Protein AF-A0A1A8CG00-F1 (afdb_monomer_lite)

InterPro domains:
  IPR013783 Immunoglobulin-like fold [G3DSA:2.60.40.10] (67-144)
  IPR036179 Immunoglobulin-like domain superfamily [SSF48726] (56-134)
  IPR042495 Platelet-derived growth factor receptor-like protein [PTHR15360] (6-134)

Sequence (146 aa):
MKLWVVLLLAVLCSELQMGCCQGVKRKKDVEESRGRRVRVRQPAQTDRKGKSQSLLTRVLDKGRFQHLAQTTLLTPGRKMELRCKGSSIGWSYPTNLDTFSDSRLSIKQSDKYSQLTLTSPSAADTGSYSCWVIVCDGAECQRDQD

Radius of gyration: 25.99 Å; chains: 1; bounding box: 78×65×35 Å

Secondary structure (DSSP, 8-state):
--HHHHHHHHHHHHHHTTS-----------------------------------SEEEEEETTEEEE--SS----TTSPEEEEEESSSEEEE--GGGTTTT-TTEEEEE-SSEEEEEESS--GGG-S--EEEEEEEETTEEEE---

Structure (mmCIF, N/CA/C/O backbone):
data_AF-A0A1A8CG00-F1
#
_entry.id   AF-A0A1A8CG00-F1
#
loop_
_atom_site.group_PDB
_atom_site.id
_atom_site.type_symbol
_atom_site.label_atom_id
_atom_site.label_alt_id
_atom_site.label_comp_id
_atom_site.label_asym_id
_atom_site.label_entity_id
_atom_site.label_seq_id
_atom_site.pdbx_PDB_ins_code
_atom_site.Cartn_x
_atom_site.Cartn_y
_atom_site.Cartn_z
_atom_site.occupancy
_atom_site.B_iso_or_equiv
_atom_site.auth_seq_id
_atom_site.auth_comp_id
_atom_site.auth_asym_id
_atom_site.auth_atom_id
_atom_site.pdbx_PDB_model_num
ATOM 1 N N . MET A 1 1 ? 51.061 -10.020 19.310 1.00 60.56 1 MET A N 1
ATOM 2 C CA . MET A 1 1 ? 51.058 -8.703 19.991 1.00 60.56 1 MET A CA 1
ATOM 3 C C . MET A 1 1 ? 50.626 -7.515 19.111 1.00 60.56 1 MET A C 1
ATOM 5 O O . MET A 1 1 ? 50.113 -6.562 19.668 1.00 60.56 1 MET A O 1
ATOM 9 N N . LYS A 1 2 ? 50.807 -7.509 17.774 1.00 61.62 2 LYS A N 1
ATOM 10 C CA . LYS A 1 2 ? 50.599 -6.292 16.942 1.00 61.62 2 LYS A CA 1
ATOM 11 C C . LYS A 1 2 ? 49.253 -6.192 16.194 1.00 61.62 2 LYS A C 1
ATOM 13 O O . LYS A 1 2 ? 48.858 -5.096 15.832 1.00 61.62 2 LYS A O 1
ATOM 18 N N . LEU A 1 3 ? 48.526 -7.298 16.005 1.00 66.44 3 LEU A N 1
ATOM 19 C CA . LEU A 1 3 ? 47.234 -7.301 15.286 1.00 66.44 3 LEU A CA 1
ATOM 20 C C . LEU A 1 3 ? 46.077 -6.697 16.099 1.00 66.44 3 LEU A C 1
ATOM 22 O O . LEU A 1 3 ? 45.216 -6.027 15.545 1.00 66.44 3 LEU A O 1
ATOM 26 N N . TRP A 1 4 ? 46.091 -6.878 17.420 1.00 69.56 4 TRP A N 1
ATOM 27 C CA . TRP A 1 4 ? 45.029 -6.403 18.313 1.00 69.56 4 TRP A CA 1
ATOM 28 C C . TRP A 1 4 ? 45.048 -4.877 18.458 1.00 69.56 4 TRP A C 1
ATOM 30 O O . TRP A 1 4 ? 44.002 -4.248 18.560 1.00 69.56 4 TRP A O 1
ATOM 40 N N . VAL A 1 5 ? 46.240 -4.277 18.375 1.00 76.06 5 VAL A N 1
ATOM 41 C CA . VAL A 1 5 ? 46.435 -2.821 18.390 1.00 76.06 5 VAL A CA 1
ATOM 42 C C . VAL A 1 5 ? 45.854 -2.176 17.130 1.00 76.06 5 VAL A C 1
ATOM 44 O O . VAL A 1 5 ? 45.197 -1.145 17.222 1.00 76.06 5 VAL A O 1
ATOM 47 N N . VAL A 1 6 ? 46.029 -2.808 15.963 1.00 74.38 6 VAL A N 1
ATOM 48 C CA . VAL A 1 6 ? 45.458 -2.326 14.693 1.00 74.38 6 VAL A CA 1
ATOM 49 C C . VAL A 1 6 ? 43.932 -2.425 14.707 1.00 74.38 6 VAL A C 1
ATOM 51 O O . VAL A 1 6 ? 43.252 -1.507 14.257 1.00 74.38 6 VAL A O 1
ATOM 54 N N . LEU A 1 7 ? 43.391 -3.501 15.283 1.00 72.56 7 LEU A N 1
ATOM 55 C CA . LEU A 1 7 ? 41.947 -3.707 15.400 1.00 72.56 7 LEU A CA 1
ATOM 56 C C . LEU A 1 7 ? 41.299 -2.690 16.357 1.00 72.56 7 LEU A C 1
ATOM 58 O O . LEU A 1 7 ? 40.256 -2.131 16.036 1.00 72.56 7 LEU A O 1
ATOM 62 N N . LEU A 1 8 ? 41.959 -2.369 17.476 1.00 72.44 8 LEU A N 1
ATOM 63 C CA . LEU A 1 8 ? 41.528 -1.307 18.395 1.00 72.44 8 LEU A CA 1
ATOM 64 C C . LEU A 1 8 ? 41.585 0.088 17.750 1.00 72.44 8 LEU A C 1
ATOM 66 O O . LEU A 1 8 ? 40.647 0.868 17.900 1.00 72.44 8 LEU A O 1
ATOM 70 N N . LEU A 1 9 ? 42.639 0.393 16.984 1.00 68.88 9 LEU A N 1
ATOM 71 C CA . LEU A 1 9 ? 42.771 1.657 16.245 1.00 68.88 9 LEU A CA 1
ATOM 72 C C . LEU A 1 9 ? 41.699 1.829 15.156 1.00 68.88 9 LEU A C 1
ATOM 74 O O . LEU A 1 9 ? 41.199 2.937 14.963 1.00 68.88 9 LEU A O 1
ATOM 78 N N . ALA A 1 10 ? 41.316 0.749 14.470 1.00 69.81 10 ALA A N 1
ATOM 79 C CA . ALA A 1 10 ? 40.271 0.783 13.446 1.00 69.81 10 ALA A CA 1
ATOM 80 C C . ALA A 1 10 ? 38.873 1.038 14.043 1.00 69.81 10 ALA A C 1
ATOM 82 O O . ALA A 1 10 ? 38.090 1.811 13.486 1.00 69.81 10 ALA A O 1
ATOM 83 N N . VAL A 1 11 ? 38.579 0.448 15.207 1.00 71.31 11 VAL A N 1
ATOM 84 C CA . VAL A 1 11 ? 37.318 0.689 15.930 1.00 71.31 11 VAL A CA 1
ATOM 85 C C . VAL A 1 11 ? 37.254 2.134 16.444 1.00 71.31 11 VAL A C 1
ATOM 87 O O . VAL A 1 11 ? 36.251 2.808 16.231 1.00 71.31 11 VAL A O 1
ATOM 90 N N . LEU A 1 12 ? 38.351 2.670 16.994 1.00 66.81 12 LEU A N 1
ATOM 91 C CA . LEU A 1 12 ? 38.456 4.082 17.401 1.00 66.81 12 LEU A CA 1
ATOM 92 C C . LEU A 1 12 ? 38.288 5.073 16.231 1.00 66.81 12 LEU A C 1
ATOM 94 O O . LEU A 1 12 ? 37.672 6.123 16.405 1.00 66.81 12 LEU A O 1
ATOM 98 N N . CYS A 1 13 ? 38.786 4.746 15.032 1.00 60.00 13 CYS A N 1
ATOM 99 C CA . CYS A 1 13 ? 38.574 5.577 13.837 1.00 60.00 13 CYS A CA 1
ATOM 100 C C . CYS A 1 13 ? 37.108 5.627 13.387 1.00 60.00 13 CYS A C 1
ATOM 102 O O . CYS A 1 13 ? 36.686 6.629 12.811 1.00 60.00 13 CYS A O 1
ATOM 104 N N . SER A 1 14 ? 36.338 4.569 13.646 1.00 57.03 14 SER A N 1
ATOM 105 C CA . SER A 1 14 ? 34.942 4.466 13.204 1.00 57.03 14 SER A CA 1
ATOM 106 C C . SER A 1 14 ? 34.013 5.364 14.037 1.00 57.03 14 SER A C 1
ATOM 108 O O . SER A 1 14 ? 33.108 5.987 13.488 1.00 57.03 14 SER A O 1
ATOM 110 N N . GLU A 1 15 ? 34.292 5.516 15.336 1.00 52.28 15 GLU A N 1
ATOM 111 C CA . GLU A 1 15 ? 33.528 6.381 16.254 1.00 52.28 15 GLU A CA 1
ATOM 112 C C . GLU A 1 15 ? 33.801 7.886 16.034 1.00 52.28 15 GLU A C 1
ATOM 114 O O . GLU A 1 15 ? 32.939 8.731 16.272 1.00 52.28 15 GLU A O 1
ATOM 119 N N . LEU A 1 16 ? 34.986 8.252 15.522 1.00 55.16 16 LEU A N 1
ATOM 120 C CA . LEU A 1 16 ? 35.369 9.653 15.280 1.00 55.16 16 LEU A CA 1
ATOM 121 C C . LEU A 1 16 ? 34.734 10.270 14.019 1.00 55.16 16 LEU A C 1
ATOM 123 O O . LEU A 1 16 ? 34.668 11.495 13.905 1.00 55.16 16 LEU A O 1
ATOM 127 N N . GLN A 1 17 ? 34.235 9.463 13.075 1.00 50.47 17 GLN A N 1
ATOM 128 C CA . GLN A 1 17 ? 33.621 9.975 11.840 1.00 50.47 17 GLN A CA 1
ATOM 129 C C . GLN A 1 17 ? 32.180 10.479 12.014 1.00 50.47 17 GLN A C 1
ATOM 131 O O . GLN A 1 17 ? 31.649 11.122 11.108 1.00 50.47 17 GLN A O 1
ATOM 136 N N . MET A 1 18 ? 31.560 10.283 13.181 1.00 50.31 18 MET A N 1
ATOM 137 C CA . MET A 1 18 ? 30.207 10.784 13.455 1.00 50.31 18 MET A CA 1
ATOM 138 C C . MET A 1 18 ? 30.171 12.216 14.032 1.00 50.31 18 MET A C 1
ATOM 140 O O . MET A 1 18 ? 29.102 12.698 14.401 1.00 50.31 18 MET A O 1
ATOM 144 N N . GLY A 1 19 ? 31.313 12.919 14.086 1.00 50.62 19 GLY A N 1
ATOM 145 C CA . GLY A 1 19 ? 31.472 14.163 14.856 1.00 50.62 19 GLY A CA 1
ATOM 146 C C . GLY A 1 19 ? 31.828 15.461 14.114 1.00 50.62 19 GLY A C 1
ATOM 147 O O . GLY A 1 19 ? 32.061 16.454 14.793 1.00 50.62 19 GLY A O 1
ATOM 148 N N . CYS A 1 20 ? 31.871 15.524 12.776 1.00 34.47 20 CYS A N 1
ATOM 149 C CA . CYS A 1 20 ? 32.229 16.766 12.057 1.00 34.47 20 CYS A CA 1
ATOM 150 C C . CYS A 1 20 ? 31.158 17.213 11.055 1.00 34.47 20 CYS A C 1
ATOM 152 O O . CYS A 1 20 ? 31.376 17.286 9.846 1.00 34.47 20 CYS A O 1
ATOM 154 N N . CYS A 1 21 ? 29.990 17.576 11.581 1.00 43.53 21 CYS A N 1
ATOM 155 C CA . CYS A 1 21 ? 29.134 18.545 10.913 1.00 43.53 21 CYS A CA 1
ATOM 156 C C . CYS A 1 21 ? 29.654 19.969 11.184 1.00 43.53 21 CYS A C 1
ATOM 158 O O . CYS A 1 21 ? 29.905 20.331 12.328 1.00 43.53 21 CYS A O 1
ATOM 160 N N . GLN A 1 22 ? 29.645 20.776 10.118 1.00 46.47 22 GLN A N 1
ATOM 161 C CA . GLN A 1 22 ? 29.656 22.246 10.055 1.00 46.47 22 GLN A CA 1
ATOM 162 C C . GLN A 1 22 ? 30.996 22.982 9.884 1.00 46.47 22 GLN A C 1
ATOM 164 O O . GLN A 1 22 ? 31.868 22.992 10.741 1.00 46.47 22 GLN A O 1
ATOM 169 N N . GLY A 1 23 ? 31.028 23.780 8.809 1.00 47.12 23 GLY A N 1
ATOM 170 C CA . GLY A 1 23 ? 31.576 25.132 8.877 1.00 47.12 23 GLY A CA 1
ATOM 171 C C . GLY A 1 23 ? 32.869 25.381 8.111 1.00 47.12 23 GLY A C 1
ATOM 172 O O . GLY A 1 23 ? 33.894 25.647 8.722 1.00 47.12 23 GLY A O 1
ATOM 173 N N . VAL A 1 24 ? 32.808 25.461 6.778 1.00 35.81 24 VAL A N 1
ATOM 174 C CA . VAL A 1 24 ? 33.827 26.204 6.014 1.00 35.81 24 VAL A CA 1
ATOM 175 C C . VAL A 1 24 ? 33.148 27.316 5.222 1.00 35.81 24 VAL A C 1
ATOM 177 O O . VAL A 1 24 ? 32.749 27.169 4.070 1.00 35.81 24 VAL A O 1
ATOM 180 N N . LYS A 1 25 ? 33.042 28.467 5.895 1.00 41.94 25 LYS A N 1
ATOM 181 C CA . LYS A 1 25 ? 32.973 29.801 5.290 1.00 41.94 25 LYS A CA 1
ATOM 182 C C . LYS A 1 25 ? 34.112 29.928 4.271 1.00 41.94 25 LYS A C 1
ATOM 184 O O . LYS A 1 25 ? 35.274 29.962 4.666 1.00 41.94 25 LYS A O 1
ATOM 189 N N . ARG A 1 26 ? 33.796 30.094 2.987 1.00 37.78 26 ARG A N 1
ATOM 190 C CA . ARG A 1 26 ? 34.729 30.685 2.019 1.00 37.78 26 ARG A CA 1
ATOM 191 C C . ARG A 1 26 ? 34.228 32.073 1.638 1.00 37.78 26 ARG A C 1
ATOM 193 O O . ARG A 1 26 ? 33.233 32.213 0.937 1.00 37.78 26 ARG A O 1
ATOM 200 N N . LYS A 1 27 ? 34.923 33.087 2.159 1.00 37.66 27 LYS A N 1
ATOM 201 C CA . LYS A 1 27 ? 34.904 34.461 1.653 1.00 37.66 27 LYS A CA 1
ATOM 202 C C . LYS A 1 27 ? 35.591 34.491 0.284 1.00 37.66 27 LYS A C 1
ATOM 204 O O . LYS A 1 27 ? 36.638 33.865 0.119 1.00 37.66 27 LYS A O 1
ATOM 209 N N . LYS A 1 28 ? 35.025 35.246 -0.654 1.00 38.97 28 LYS A N 1
ATOM 210 C CA . LYS A 1 28 ? 35.721 35.801 -1.817 1.00 38.97 28 LYS A CA 1
ATOM 211 C C . LYS A 1 28 ? 35.251 37.248 -1.957 1.00 38.97 28 LYS A C 1
ATOM 213 O O . LYS A 1 28 ? 34.049 37.483 -2.042 1.00 38.97 28 LYS A O 1
ATOM 218 N N . ASP A 1 29 ? 36.195 38.174 -1.856 1.00 34.88 29 ASP A N 1
ATOM 219 C CA . ASP A 1 29 ? 35.967 39.616 -1.807 1.00 34.88 29 ASP A CA 1
ATOM 220 C C . ASP A 1 29 ? 35.924 40.270 -3.204 1.00 34.88 29 ASP A C 1
ATOM 222 O O . ASP A 1 29 ? 36.454 39.722 -4.171 1.00 34.88 29 ASP A O 1
ATOM 226 N N . VAL A 1 30 ? 35.376 41.497 -3.190 1.00 35.56 30 VAL A N 1
ATOM 227 C CA . VAL A 1 30 ? 35.503 42.633 -4.132 1.00 35.56 30 VAL A CA 1
ATOM 228 C C . VAL A 1 30 ? 34.666 42.589 -5.419 1.00 35.56 30 VAL A C 1
ATOM 230 O O . VAL A 1 30 ? 34.976 41.845 -6.338 1.00 35.56 30 VAL A O 1
ATOM 233 N N . GLU A 1 31 ? 33.635 43.445 -5.507 1.00 29.64 31 GLU A N 1
ATOM 234 C CA . GLU A 1 31 ? 33.688 44.712 -6.273 1.00 29.64 31 GLU A CA 1
ATOM 235 C C . GLU A 1 31 ? 32.412 45.558 -6.051 1.00 29.64 31 GLU A C 1
ATOM 237 O O . GLU A 1 31 ? 31.300 45.049 -5.915 1.00 29.64 31 GLU A O 1
ATOM 242 N N . GLU A 1 32 ? 32.606 46.871 -5.953 1.00 36.41 32 GLU A N 1
ATOM 243 C CA . GLU A 1 32 ? 31.622 47.927 -5.728 1.00 36.41 32 GLU A CA 1
ATOM 244 C C . GLU A 1 32 ? 30.882 48.301 -7.022 1.00 36.41 32 GLU A C 1
ATOM 246 O O . GLU A 1 32 ? 31.513 48.643 -8.016 1.00 36.41 32 GLU A O 1
ATOM 251 N N . SER A 1 33 ? 29.543 48.340 -7.019 1.00 32.34 33 SER A N 1
ATOM 252 C CA . SER A 1 33 ? 28.790 49.294 -7.856 1.00 32.34 33 SER A CA 1
ATOM 253 C C . SER A 1 33 ? 27.305 49.383 -7.485 1.00 32.34 33 SER A C 1
ATOM 255 O O . SER A 1 33 ? 26.611 48.415 -7.190 1.00 32.34 33 SER A O 1
ATOM 257 N N . ARG A 1 34 ? 26.839 50.630 -7.467 1.00 39.19 34 ARG A N 1
ATOM 258 C CA . ARG A 1 34 ? 25.544 51.133 -7.001 1.00 39.19 34 ARG A CA 1
ATOM 259 C C . ARG A 1 34 ? 24.384 50.657 -7.887 1.00 39.19 34 ARG A C 1
ATOM 261 O O . ARG A 1 34 ? 24.470 50.743 -9.106 1.00 39.19 34 ARG A O 1
ATOM 268 N N . GLY A 1 35 ? 23.246 50.296 -7.283 1.00 31.64 35 GLY A N 1
ATOM 269 C CA . GLY A 1 35 ? 22.029 49.956 -8.033 1.00 31.64 35 GLY A CA 1
ATOM 270 C C . GLY A 1 35 ? 20.747 49.918 -7.195 1.00 31.64 35 GLY A C 1
ATOM 271 O O . GLY A 1 35 ? 20.328 48.878 -6.706 1.00 31.64 35 GLY A O 1
ATOM 272 N N . ARG A 1 36 ? 20.094 51.072 -7.051 1.00 42.50 36 ARG A N 1
ATOM 273 C CA . ARG A 1 36 ? 18.742 51.269 -6.497 1.00 42.50 36 ARG A CA 1
ATOM 274 C C . ARG A 1 36 ? 17.686 50.575 -7.375 1.00 42.50 36 ARG A C 1
ATOM 276 O O . ARG A 1 36 ? 17.564 50.983 -8.529 1.00 42.50 36 ARG A O 1
ATOM 283 N N . ARG A 1 37 ? 16.846 49.666 -6.840 1.00 33.53 37 ARG A N 1
ATOM 284 C CA . ARG A 1 37 ? 15.435 49.511 -7.283 1.00 33.53 37 ARG A CA 1
ATOM 285 C C . ARG A 1 37 ? 14.553 48.572 -6.429 1.00 33.53 37 ARG A C 1
ATOM 287 O O . ARG A 1 37 ? 14.751 47.371 -6.376 1.00 33.53 37 ARG A O 1
ATOM 294 N N . VAL A 1 38 ? 13.525 49.212 -5.863 1.00 34.41 38 VAL A N 1
ATOM 295 C CA . VAL A 1 38 ? 12.109 48.808 -5.721 1.00 34.41 38 VAL A CA 1
ATOM 296 C C . VAL A 1 38 ? 11.754 47.618 -4.816 1.00 34.41 38 VAL A C 1
ATOM 298 O O . VAL A 1 38 ? 11.793 46.447 -5.170 1.00 34.41 38 VAL A O 1
ATOM 301 N N . ARG A 1 39 ? 11.237 48.013 -3.649 1.00 41.69 39 ARG A N 1
ATOM 302 C CA . ARG A 1 39 ? 10.364 47.271 -2.740 1.00 41.69 39 ARG A CA 1
ATOM 303 C C . ARG A 1 39 ? 9.042 46.938 -3.447 1.00 41.69 39 ARG A C 1
ATOM 305 O O . ARG A 1 39 ? 8.195 47.816 -3.576 1.00 41.69 39 ARG A O 1
ATOM 312 N N . VAL A 1 40 ? 8.835 45.682 -3.838 1.00 36.78 40 VAL A N 1
ATOM 313 C CA . VAL A 1 40 ? 7.491 45.146 -4.110 1.00 36.78 40 VAL A CA 1
ATOM 314 C C . VAL A 1 40 ? 7.071 44.337 -2.888 1.00 36.78 40 VAL A C 1
ATOM 316 O O . VAL A 1 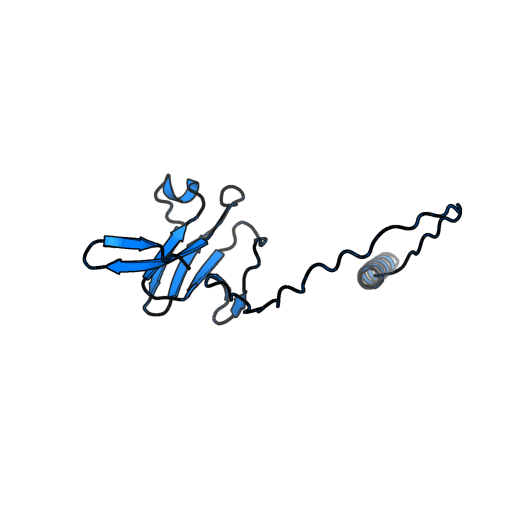40 ? 7.593 43.258 -2.626 1.00 36.78 40 VAL A O 1
ATOM 319 N N . ARG A 1 41 ? 6.153 44.898 -2.093 1.00 40.75 41 ARG A N 1
ATOM 320 C CA . ARG A 1 41 ? 5.404 44.150 -1.076 1.00 40.75 41 ARG A CA 1
ATOM 321 C C . ARG A 1 41 ? 4.525 43.144 -1.816 1.00 40.75 41 ARG A C 1
ATOM 323 O O . ARG A 1 41 ? 3.546 43.553 -2.431 1.00 40.75 41 ARG A O 1
ATOM 330 N N . GLN A 1 42 ? 4.851 41.859 -1.742 1.00 40.22 42 GLN A N 1
ATOM 331 C CA . GLN A 1 42 ? 3.862 40.813 -1.991 1.00 40.22 42 GLN A CA 1
ATOM 332 C C . GLN A 1 42 ? 3.117 40.537 -0.676 1.00 40.22 42 GLN A C 1
ATOM 334 O O . GLN A 1 42 ? 3.759 40.450 0.376 1.00 40.22 42 GLN A O 1
ATOM 339 N N . PRO A 1 43 ? 1.774 40.499 -0.697 1.00 36.97 43 PRO A N 1
ATOM 340 C CA . PRO A 1 43 ? 0.979 40.304 0.503 1.00 36.97 43 PRO A CA 1
ATOM 341 C C . PRO A 1 43 ? 1.243 38.916 1.084 1.00 36.97 43 PRO A C 1
ATOM 343 O O . PRO A 1 43 ? 1.264 37.919 0.366 1.00 36.97 43 PRO A O 1
ATOM 346 N N . ALA A 1 44 ? 1.452 38.885 2.401 1.00 38.28 44 ALA A N 1
ATOM 347 C CA . ALA A 1 44 ? 1.555 37.670 3.185 1.00 38.28 44 ALA A CA 1
ATOM 348 C C . ALA A 1 44 ? 0.304 36.818 2.946 1.00 38.28 44 ALA A C 1
ATOM 350 O O . ALA A 1 44 ? -0.778 37.142 3.438 1.00 38.28 44 ALA A O 1
ATOM 351 N N . GLN A 1 45 ? 0.454 35.736 2.182 1.00 43.34 45 GLN A N 1
ATOM 352 C CA . GLN A 1 45 ? -0.513 34.658 2.234 1.00 43.34 45 GLN A CA 1
ATOM 353 C C . GLN A 1 45 ? -0.405 34.077 3.635 1.00 43.34 45 GLN A C 1
ATOM 355 O O . GLN A 1 45 ? 0.640 33.580 4.055 1.00 43.34 45 GLN A O 1
ATOM 360 N N . THR A 1 46 ? -1.479 34.257 4.391 1.00 38.44 46 THR A N 1
ATOM 361 C CA . THR A 1 46 ? -1.695 33.604 5.666 1.00 38.44 46 THR A CA 1
ATOM 362 C C . THR A 1 46 ? -1.651 32.109 5.406 1.00 38.44 46 THR A C 1
ATOM 364 O O . THR A 1 46 ? -2.606 31.502 4.928 1.00 38.44 46 THR A O 1
ATOM 367 N N . ASP A 1 47 ? -0.485 31.540 5.681 1.00 37.59 47 ASP A N 1
ATOM 368 C CA . ASP A 1 47 ? -0.213 30.117 5.674 1.00 37.59 47 ASP A CA 1
ATOM 369 C C . ASP A 1 47 ? -1.091 29.510 6.778 1.00 37.59 47 ASP A C 1
ATOM 371 O O . ASP A 1 47 ? -0.690 29.363 7.938 1.00 37.59 47 ASP A O 1
ATOM 375 N N . ARG A 1 48 ? -2.364 29.243 6.451 1.00 40.66 48 ARG A N 1
ATOM 376 C CA . ARG A 1 48 ? -3.213 28.331 7.212 1.00 40.66 48 ARG A CA 1
ATOM 377 C C . ARG A 1 48 ? -2.586 26.961 7.037 1.00 40.66 48 ARG A C 1
ATOM 379 O O . ARG A 1 48 ? -3.040 26.137 6.254 1.00 40.66 48 ARG A O 1
ATOM 386 N N . LYS A 1 49 ? -1.515 26.740 7.795 1.00 39.78 49 LYS A N 1
ATOM 387 C CA . LYS A 1 49 ? -0.778 25.494 7.912 1.00 39.78 49 LYS A CA 1
ATOM 388 C C . LYS A 1 49 ? -1.621 24.500 8.704 1.00 39.78 49 LYS A C 1
ATOM 390 O O . LYS A 1 49 ? -1.254 24.064 9.794 1.00 39.78 49 LYS A O 1
ATOM 395 N N . GLY A 1 50 ? -2.786 24.160 8.157 1.00 39.66 50 GLY A N 1
ATOM 396 C CA . GLY A 1 50 ? -3.436 22.898 8.440 1.00 39.66 50 GLY A CA 1
ATOM 397 C C . GLY A 1 50 ? -2.475 21.838 7.936 1.00 39.66 50 GLY A C 1
ATOM 398 O O . GLY A 1 50 ? -2.271 21.700 6.736 1.00 39.66 50 GLY A O 1
ATOM 399 N N . LYS A 1 51 ? -1.787 21.158 8.853 1.00 43.31 51 LYS A N 1
ATOM 400 C CA . LYS A 1 51 ? -0.998 19.977 8.512 1.00 43.31 51 LYS A CA 1
ATOM 401 C C . LYS A 1 51 ? -1.989 18.979 7.915 1.00 43.31 51 LYS A C 1
ATOM 403 O O . LYS A 1 51 ? -2.702 18.339 8.684 1.00 43.31 51 LYS A O 1
ATOM 408 N N . SER A 1 52 ? -2.075 18.883 6.589 1.00 54.53 52 SER A N 1
ATOM 409 C CA . SER A 1 52 ? -2.799 17.806 5.921 1.00 54.53 52 SER A CA 1
ATOM 410 C C . SER A 1 52 ? -2.091 16.513 6.308 1.00 54.53 52 SER A C 1
ATOM 412 O O . SER A 1 52 ? -1.042 16.141 5.783 1.00 54.53 52 SER A O 1
ATOM 414 N N . GLN A 1 53 ? -2.575 15.886 7.377 1.00 63.50 53 GLN A N 1
ATOM 415 C CA . GLN A 1 53 ? -2.058 14.602 7.807 1.00 63.50 53 GLN A CA 1
ATOM 416 C C . GLN A 1 53 ? -2.443 13.612 6.714 1.00 63.50 53 GLN A C 1
ATOM 418 O O . GLN A 1 53 ? -3.626 13.355 6.516 1.00 63.50 53 GLN A O 1
ATOM 423 N N . SER A 1 54 ? -1.450 13.102 5.983 1.00 77.06 54 SER A N 1
ATOM 424 C CA . SER A 1 54 ? -1.672 12.079 4.962 1.00 77.06 54 SER A CA 1
ATOM 425 C C . SER A 1 54 ? -2.483 10.919 5.547 1.00 77.06 54 SER A C 1
ATOM 427 O O . SER A 1 54 ? -2.144 10.401 6.617 1.00 77.06 54 SER A O 1
ATOM 429 N N . LEU A 1 55 ? -3.536 10.507 4.834 1.00 88.94 55 LEU A N 1
ATOM 430 C CA . LEU A 1 55 ? -4.365 9.340 5.159 1.00 88.94 55 LEU A CA 1
ATOM 431 C C . LEU A 1 55 ? -3.537 8.046 5.197 1.00 88.94 55 LEU A C 1
ATOM 433 O O . LEU A 1 55 ? -3.895 7.092 5.892 1.00 88.94 55 LEU A O 1
ATOM 437 N N . LEU A 1 56 ? -2.441 8.033 4.434 1.00 94.25 56 LEU A N 1
ATOM 438 C CA . LEU A 1 56 ? -1.565 6.901 4.196 1.00 94.25 56 LEU A CA 1
ATOM 439 C C . LEU A 1 56 ? -0.398 6.875 5.187 1.00 94.25 56 LEU A C 1
ATOM 441 O O . LEU A 1 56 ? 0.373 7.826 5.331 1.00 94.25 56 LEU A O 1
ATOM 445 N N . THR A 1 57 ? -0.217 5.725 5.823 1.00 95.44 57 THR A N 1
ATOM 446 C CA . THR A 1 57 ? 0.873 5.456 6.763 1.00 95.44 57 THR A CA 1
ATOM 447 C C . THR A 1 57 ? 1.536 4.125 6.443 1.00 95.44 57 THR A C 1
ATOM 449 O O . THR A 1 57 ? 0.896 3.204 5.938 1.00 95.44 57 THR A O 1
ATOM 452 N N . ARG A 1 58 ? 2.826 4.000 6.750 1.00 95.31 58 ARG A N 1
ATOM 453 C CA . ARG A 1 58 ? 3.531 2.716 6.738 1.00 95.31 58 ARG A CA 1
ATOM 454 C C . ARG A 1 58 ? 3.424 2.050 8.100 1.00 95.31 58 ARG A C 1
ATOM 456 O O . ARG A 1 58 ? 3.622 2.701 9.124 1.00 95.31 58 ARG A O 1
ATOM 463 N N . VAL A 1 59 ? 3.179 0.747 8.110 1.00 95.38 59 VAL A N 1
ATOM 464 C CA . VAL A 1 59 ? 3.261 -0.083 9.314 1.00 95.38 59 VAL A CA 1
ATOM 465 C C . VAL A 1 59 ? 4.678 -0.648 9.397 1.00 95.38 59 VAL A C 1
ATOM 467 O O . VAL A 1 59 ? 5.138 -1.295 8.459 1.00 95.38 59 VAL A O 1
ATOM 470 N N . LEU A 1 60 ? 5.391 -0.353 10.485 1.00 93.12 60 LEU A N 1
ATOM 471 C CA . LEU A 1 60 ? 6.736 -0.887 10.729 1.00 93.12 60 LEU A CA 1
ATOM 472 C C . LEU A 1 60 ? 6.646 -2.203 11.497 1.00 93.12 60 LEU A C 1
ATOM 474 O O . LEU A 1 60 ? 7.122 -3.230 11.037 1.00 93.12 60 LEU A O 1
ATOM 478 N N . ASP A 1 61 ? 5.961 -2.153 12.637 1.00 90.56 61 ASP A N 1
ATOM 479 C CA . ASP A 1 61 ? 5.671 -3.292 13.500 1.00 90.56 61 ASP A CA 1
ATOM 480 C C . ASP A 1 61 ? 4.264 -3.120 14.082 1.00 90.56 61 ASP A C 1
ATOM 482 O O . ASP A 1 61 ? 3.613 -2.083 13.912 1.00 90.56 61 ASP A O 1
ATOM 486 N N . LYS A 1 62 ? 3.795 -4.112 14.843 1.00 88.88 62 LYS A N 1
ATOM 487 C CA . LYS A 1 62 ? 2.529 -4.013 15.579 1.00 88.88 62 LYS A CA 1
ATOM 488 C C . LYS A 1 62 ? 2.506 -2.744 16.440 1.00 88.88 62 LYS A C 1
ATOM 490 O O . LYS A 1 62 ? 3.342 -2.562 17.318 1.00 88.88 62 LYS A O 1
ATOM 495 N N . GLY A 1 63 ? 1.543 -1.866 16.168 1.00 88.50 63 GLY A N 1
ATOM 496 C CA . GLY A 1 63 ? 1.368 -0.600 16.886 1.00 88.50 63 GLY A CA 1
ATOM 497 C C . GLY A 1 63 ? 2.372 0.503 16.526 1.00 88.50 63 GLY A C 1
ATOM 498 O O . GLY A 1 63 ? 2.236 1.613 17.034 1.00 88.50 63 GLY A O 1
ATOM 499 N N . ARG A 1 64 ? 3.347 0.246 15.643 1.00 94.00 64 ARG A N 1
ATOM 500 C CA . ARG A 1 64 ? 4.341 1.233 15.203 1.00 94.00 64 ARG A CA 1
ATOM 501 C C . ARG A 1 64 ? 4.045 1.676 13.777 1.00 94.00 64 ARG A C 1
ATOM 503 O O . ARG A 1 64 ? 4.184 0.902 12.830 1.00 94.00 64 ARG A O 1
ATOM 510 N N . PHE A 1 65 ? 3.678 2.945 13.639 1.00 92.94 65 PHE A N 1
ATOM 511 C CA . PHE A 1 65 ? 3.322 3.562 12.366 1.00 92.94 65 PHE A CA 1
ATOM 512 C C . PHE A 1 65 ? 4.314 4.662 12.007 1.00 92.94 65 PHE A C 1
ATOM 514 O O . PHE A 1 65 ? 4.778 5.406 12.871 1.00 92.94 65 PHE A O 1
ATOM 521 N N . GLN A 1 66 ? 4.615 4.777 10.721 1.00 92.31 66 GLN A N 1
ATOM 522 C CA . GLN A 1 66 ? 5.429 5.838 10.156 1.00 92.31 66 GLN A CA 1
ATOM 523 C C . GLN A 1 66 ? 4.572 6.650 9.185 1.00 92.31 66 GLN A C 1
ATOM 525 O O . GLN A 1 66 ? 4.053 6.116 8.203 1.00 92.31 66 GLN A O 1
ATOM 530 N N . HIS A 1 67 ? 4.442 7.952 9.444 1.00 89.12 67 HIS A N 1
ATOM 531 C CA . HIS A 1 67 ? 3.896 8.872 8.452 1.00 89.12 67 HIS A CA 1
ATOM 532 C C . HIS A 1 67 ? 4.862 8.976 7.276 1.00 89.12 67 HIS A C 1
ATOM 534 O O . HIS A 1 67 ? 6.068 9.152 7.463 1.00 89.12 67 HIS A O 1
ATOM 540 N N . LEU A 1 68 ? 4.324 8.843 6.069 1.00 86.62 68 LEU A N 1
ATOM 541 C CA . LEU A 1 68 ? 5.115 8.917 4.854 1.00 86.62 68 LEU A CA 1
ATOM 542 C C . LEU A 1 68 ? 5.285 10.376 4.427 1.00 86.62 68 LEU A C 1
ATOM 544 O O . LEU A 1 68 ? 4.332 11.155 4.434 1.00 86.62 68 LEU A O 1
ATOM 548 N N . ALA A 1 69 ? 6.513 10.728 4.049 1.00 83.88 69 ALA A N 1
ATOM 549 C CA . ALA A 1 69 ? 6.760 11.886 3.199 1.00 83.88 69 ALA A CA 1
ATOM 550 C C . ALA A 1 69 ? 6.287 11.579 1.763 1.00 83.88 69 ALA A C 1
ATOM 552 O O . ALA A 1 69 ? 5.807 10.482 1.484 1.00 83.88 69 ALA A O 1
ATOM 553 N N . GLN A 1 70 ? 6.461 12.525 0.836 1.00 86.81 70 GLN A N 1
ATOM 554 C CA . GLN A 1 70 ? 6.109 12.319 -0.579 1.00 86.81 70 GLN A CA 1
ATOM 555 C C . GLN A 1 70 ? 6.833 11.114 -1.203 1.00 86.81 70 GLN A C 1
ATOM 557 O O . GLN A 1 70 ? 6.247 10.386 -1.997 1.00 86.81 70 GLN A O 1
ATOM 562 N N . THR A 1 71 ? 8.079 10.872 -0.788 1.00 89.81 71 THR A N 1
ATOM 563 C CA . THR A 1 71 ? 8.891 9.734 -1.227 1.00 89.81 71 THR A CA 1
ATOM 564 C C . THR A 1 71 ? 9.503 9.060 -0.012 1.00 89.81 71 THR A C 1
ATOM 566 O O . THR A 1 71 ? 9.855 9.710 0.974 1.00 89.81 71 THR A O 1
ATOM 569 N N . THR A 1 72 ? 9.657 7.743 -0.068 1.00 89.94 72 THR A N 1
ATOM 570 C CA . THR A 1 72 ? 10.291 6.989 1.006 1.00 89.94 72 THR A CA 1
ATOM 571 C C . THR A 1 72 ? 11.080 5.822 0.425 1.00 89.94 72 THR A C 1
ATOM 573 O O . THR A 1 72 ? 10.693 5.250 -0.593 1.00 89.94 72 THR A O 1
ATOM 576 N N . LEU A 1 73 ? 12.175 5.457 1.083 1.00 91.75 73 LEU A N 1
ATOM 577 C CA . LEU A 1 73 ? 13.011 4.336 0.671 1.00 91.75 73 LEU A CA 1
ATOM 578 C C . LEU A 1 73 ? 12.637 3.077 1.452 1.00 91.75 73 LEU A C 1
ATOM 580 O O . LEU A 1 73 ? 12.178 3.136 2.598 1.00 91.75 73 LEU A O 1
ATOM 584 N N . LEU A 1 74 ? 12.814 1.935 0.799 1.00 89.94 74 LEU A N 1
ATOM 585 C CA . LEU A 1 74 ? 12.511 0.615 1.330 1.00 89.94 74 LEU A CA 1
ATOM 586 C C . LEU A 1 74 ? 13.651 -0.339 1.052 1.00 89.94 74 LEU A C 1
ATOM 588 O O . LEU A 1 74 ? 14.279 -0.286 -0.001 1.00 89.94 74 LEU A O 1
ATOM 592 N N . THR A 1 75 ? 13.869 -1.253 1.988 1.00 91.44 75 THR A N 1
ATOM 593 C CA . THR A 1 75 ? 14.727 -2.407 1.751 1.00 91.44 75 THR A CA 1
ATOM 594 C C . THR A 1 75 ? 13.966 -3.421 0.890 1.00 91.44 75 THR A C 1
ATOM 596 O O . THR A 1 75 ? 12.893 -3.861 1.312 1.00 91.44 75 THR A O 1
ATOM 599 N N . PRO A 1 76 ? 14.501 -3.825 -0.276 1.00 92.38 76 PRO A N 1
ATOM 600 C CA . PRO A 1 76 ? 13.894 -4.863 -1.104 1.00 92.38 76 PRO A CA 1
ATOM 601 C C . PRO A 1 76 ? 13.750 -6.197 -0.363 1.00 92.38 76 PRO A C 1
ATOM 603 O O . PRO A 1 76 ? 14.438 -6.461 0.626 1.00 92.38 76 PRO A O 1
ATOM 606 N N . GLY A 1 77 ? 12.839 -7.046 -0.833 1.00 93.94 77 GLY A N 1
ATOM 607 C CA . GLY A 1 77 ? 12.567 -8.380 -0.293 1.00 93.94 77 GLY A CA 1
ATOM 608 C C . GLY A 1 77 ? 11.856 -8.387 1.064 1.00 93.94 77 GLY A C 1
ATOM 609 O O . GLY A 1 77 ? 11.243 -9.386 1.434 1.00 93.94 77 GLY A O 1
ATOM 610 N N . ARG A 1 78 ? 11.877 -7.277 1.810 1.00 93.38 78 ARG A N 1
ATOM 611 C CA . ARG A 1 78 ? 11.157 -7.154 3.078 1.00 93.38 78 ARG A CA 1
ATOM 612 C C . ARG A 1 78 ? 9.708 -6.779 2.833 1.00 93.38 78 ARG A C 1
ATOM 614 O O . ARG A 1 78 ? 9.418 -5.869 2.066 1.00 93.38 78 ARG A O 1
ATOM 621 N N . LYS A 1 79 ? 8.804 -7.456 3.539 1.00 95.12 79 LYS A N 1
ATOM 622 C CA . LYS A 1 79 ? 7.370 -7.163 3.507 1.00 95.12 79 LYS A CA 1
ATOM 623 C C . LYS A 1 79 ? 7.119 -5.672 3.750 1.00 95.12 79 LYS A C 1
ATOM 625 O O . LYS A 1 79 ? 7.578 -5.122 4.750 1.00 95.12 79 LYS A O 1
ATOM 630 N N . MET A 1 80 ? 6.365 -5.049 2.852 1.00 94.50 80 MET A N 1
ATOM 631 C CA . MET A 1 80 ? 5.869 -3.689 3.014 1.00 94.50 80 MET A CA 1
ATOM 632 C C . MET A 1 80 ? 4.394 -3.735 3.407 1.00 94.50 80 MET A C 1
ATOM 634 O O . MET A 1 80 ? 3.591 -4.401 2.754 1.00 94.50 80 MET A O 1
ATOM 638 N N . GLU A 1 81 ? 4.033 -2.978 4.440 1.00 96.44 81 GLU A N 1
ATOM 639 C CA . GLU A 1 81 ? 2.646 -2.782 4.853 1.00 96.44 81 GLU A CA 1
ATOM 640 C C . GLU A 1 81 ? 2.295 -1.293 4.866 1.00 96.44 81 GLU A C 1
ATOM 642 O O . GLU A 1 81 ? 2.969 -0.471 5.496 1.00 96.44 81 GLU A O 1
ATOM 647 N N . LEU A 1 82 ? 1.217 -0.959 4.165 1.00 96.56 82 LEU A N 1
ATOM 648 C CA . LEU A 1 82 ? 0.646 0.373 4.058 1.00 96.56 82 LEU A CA 1
ATOM 649 C C . LEU A 1 82 ? -0.781 0.363 4.599 1.00 96.56 82 LEU A C 1
ATOM 651 O O . LEU A 1 82 ? -1.540 -0.575 4.365 1.00 96.56 82 LEU A O 1
ATOM 655 N N . ARG A 1 83 ? -1.159 1.422 5.310 1.00 96.38 83 ARG A N 1
ATOM 656 C CA . ARG A 1 83 ? -2.487 1.587 5.893 1.00 96.38 83 ARG A CA 1
ATOM 657 C C . ARG A 1 83 ? -3.065 2.940 5.530 1.00 96.38 83 ARG A C 1
ATOM 659 O O . ARG A 1 83 ? -2.447 3.961 5.830 1.00 96.38 83 ARG A O 1
ATOM 666 N N . CYS A 1 84 ? -4.274 2.923 4.981 1.00 95.62 84 CYS A N 1
ATOM 667 C CA . CYS A 1 84 ? -5.097 4.110 4.817 1.00 95.62 84 CYS A CA 1
ATOM 668 C C . CYS A 1 84 ? -6.254 4.123 5.781 1.00 95.62 84 CYS A C 1
ATOM 670 O O . CYS A 1 84 ? -6.992 3.152 5.889 1.00 95.62 84 CYS A O 1
ATOM 672 N N . LYS A 1 85 ? -6.392 5.227 6.502 1.00 93.81 85 LYS A N 1
ATOM 673 C CA . LYS A 1 85 ? -7.509 5.449 7.415 1.00 93.81 85 LYS A CA 1
ATOM 674 C C . LYS A 1 85 ? -8.824 5.559 6.627 1.00 93.81 85 LYS A C 1
ATOM 676 O O . LYS A 1 85 ? -8.841 6.184 5.582 1.00 93.81 85 LYS A O 1
ATOM 681 N N . GLY A 1 86 ? -9.910 4.993 7.149 1.00 92.62 86 GLY A N 1
ATOM 682 C CA . GLY A 1 86 ? -11.243 4.997 6.526 1.00 92.62 86 GLY A CA 1
ATOM 683 C C . GLY A 1 86 ? -11.726 3.600 6.121 1.00 92.62 86 GLY A C 1
ATOM 684 O O . GLY A 1 86 ? -10.926 2.678 5.987 1.00 92.62 86 GLY A O 1
ATOM 685 N N . SER A 1 87 ? -13.041 3.438 5.985 1.00 89.19 87 SER A N 1
ATOM 686 C CA . SER A 1 87 ? -13.717 2.150 5.752 1.00 89.19 87 SER A CA 1
ATOM 687 C C . SER A 1 87 ? -13.875 1.788 4.274 1.00 89.19 87 SER A C 1
ATOM 689 O O . SER A 1 87 ? -13.804 0.616 3.914 1.00 89.19 87 SER A O 1
ATOM 691 N N . SER A 1 88 ? -14.060 2.792 3.417 1.00 93.44 88 SER A N 1
ATOM 692 C CA . SER A 1 88 ? -14.284 2.630 1.977 1.00 93.44 88 SER A CA 1
ATOM 693 C C . SER A 1 88 ? -13.115 3.250 1.227 1.00 93.44 88 SER A C 1
ATOM 695 O O . SER A 1 88 ? -13.122 4.446 0.950 1.00 93.44 88 SER A O 1
ATOM 697 N N . ILE A 1 89 ? -12.071 2.462 0.966 1.00 95.69 89 ILE A N 1
ATOM 698 C CA . ILE A 1 89 ? -10.801 2.976 0.433 1.00 95.69 89 ILE A CA 1
ATOM 699 C C . ILE A 1 89 ? -10.452 2.335 -0.903 1.00 95.69 89 ILE A C 1
ATOM 701 O O . ILE A 1 89 ? -10.394 1.108 -1.012 1.00 95.69 89 ILE A O 1
ATOM 705 N N . GLY A 1 90 ? -10.143 3.181 -1.885 1.00 95.19 90 GLY A N 1
ATOM 706 C CA . GLY A 1 90 ? -9.502 2.801 -3.139 1.00 95.19 90 GLY A CA 1
ATOM 707 C C . GLY A 1 90 ? -7.981 2.875 -3.040 1.00 95.19 90 GLY A C 1
ATOM 708 O O . GLY A 1 90 ? -7.439 3.648 -2.247 1.00 95.19 90 GLY A O 1
ATOM 709 N N . TRP A 1 91 ? -7.293 2.076 -3.856 1.00 96.06 91 TRP A N 1
ATOM 710 C CA . TRP A 1 91 ? -5.833 2.000 -3.904 1.00 96.06 91 TRP A CA 1
ATOM 711 C C . TRP A 1 91 ? -5.317 2.193 -5.324 1.00 96.06 91 TRP A C 1
ATOM 713 O O . TRP A 1 91 ? -5.914 1.722 -6.286 1.00 96.06 91 TRP A O 1
A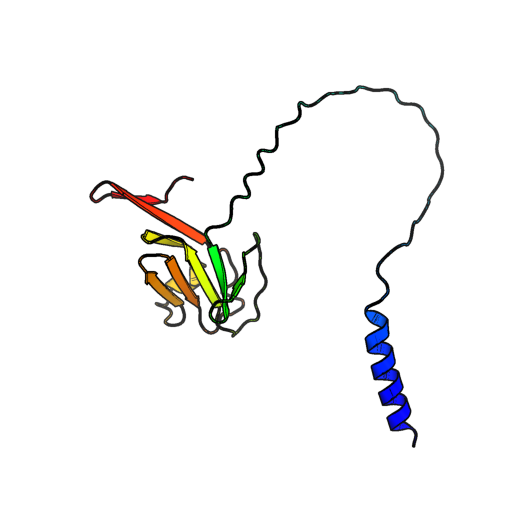TOM 723 N N . SER A 1 92 ? -4.166 2.848 -5.431 1.00 95.44 92 SER A N 1
ATOM 724 C CA . SER A 1 92 ? -3.354 2.908 -6.642 1.00 95.44 92 SER A CA 1
ATOM 725 C C . SER A 1 92 ? -1.934 2.509 -6.277 1.00 95.44 92 SER A C 1
ATOM 727 O O . SER A 1 92 ? -1.393 2.931 -5.251 1.00 95.44 92 SER A O 1
ATOM 729 N N . TYR A 1 93 ? -1.365 1.656 -7.111 1.00 95.38 93 TYR A N 1
ATOM 730 C CA . TYR A 1 93 ? -0.038 1.077 -6.986 1.00 95.38 93 TYR A CA 1
ATOM 731 C C . TYR A 1 93 ? 0.502 0.801 -8.401 1.00 95.38 93 TYR A C 1
ATOM 733 O O . TYR A 1 93 ? -0.247 0.934 -9.374 1.00 95.38 93 TYR A O 1
ATOM 741 N N . PRO A 1 94 ? 1.794 0.465 -8.549 1.00 95.19 94 PRO A N 1
ATOM 742 C CA . PRO A 1 94 ? 2.378 0.145 -9.847 1.00 95.19 94 PRO A CA 1
ATOM 743 C C . PRO A 1 94 ? 1.620 -0.968 -10.586 1.00 95.19 94 PRO A C 1
ATOM 745 O O . PRO A 1 94 ? 1.357 -2.032 -10.028 1.00 95.19 94 PRO A O 1
ATOM 748 N N . THR A 1 95 ? 1.303 -0.731 -11.861 1.00 93.12 95 THR A N 1
ATOM 749 C CA . THR A 1 95 ? 0.456 -1.617 -12.683 1.00 93.12 95 THR A CA 1
ATOM 750 C C . THR A 1 95 ? 1.066 -2.994 -12.931 1.00 93.12 95 THR A C 1
ATOM 752 O O . THR A 1 95 ? 0.343 -3.937 -13.229 1.00 93.12 95 THR A O 1
ATOM 755 N N . ASN A 1 96 ? 2.385 -3.154 -12.768 1.00 91.69 96 ASN A N 1
ATOM 756 C CA . ASN A 1 96 ? 3.045 -4.457 -12.880 1.00 91.69 96 ASN A CA 1
ATOM 757 C C . ASN A 1 96 ? 2.531 -5.478 -11.851 1.00 91.69 96 ASN A C 1
ATOM 759 O O . ASN A 1 96 ? 2.692 -6.678 -12.065 1.00 91.69 96 ASN A O 1
ATOM 763 N N . LEU A 1 97 ? 1.936 -5.008 -10.750 1.00 92.19 97 LEU A N 1
ATOM 764 C CA . LEU A 1 97 ? 1.339 -5.855 -9.720 1.00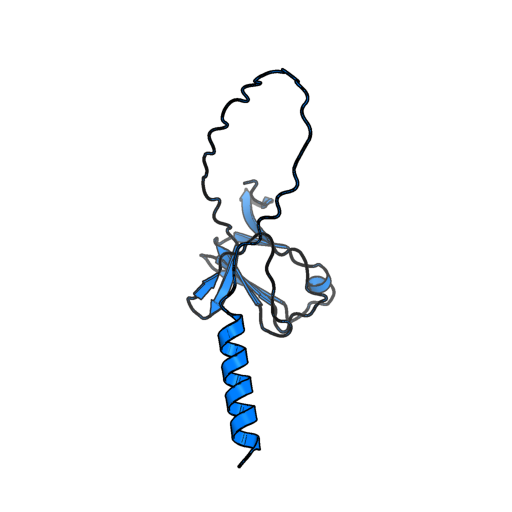 92.19 97 LEU A CA 1
ATOM 765 C C . LEU A 1 97 ? -0.030 -6.421 -10.145 1.00 92.19 97 LEU A C 1
ATOM 767 O O . LEU A 1 97 ? -0.425 -7.470 -9.638 1.00 92.19 97 LEU A O 1
ATOM 771 N N . ASP A 1 98 ? -0.722 -5.787 -11.100 1.00 88.81 98 ASP A N 1
ATOM 772 C CA . ASP A 1 98 ? -2.005 -6.267 -11.640 1.00 88.81 98 ASP A CA 1
ATOM 773 C C . ASP A 1 98 ? -1.817 -7.360 -12.699 1.00 88.81 98 ASP A C 1
ATOM 775 O O . ASP A 1 98 ? -2.621 -8.287 -12.804 1.00 88.81 98 ASP A O 1
ATOM 779 N N . THR A 1 99 ? -0.734 -7.274 -13.477 1.00 79.94 99 THR A N 1
ATOM 780 C CA . THR A 1 99 ? -0.531 -8.037 -14.720 1.00 79.94 99 THR A CA 1
ATOM 781 C C . THR A 1 99 ? -0.515 -9.558 -14.536 1.00 79.94 99 THR A C 1
ATOM 783 O O . THR A 1 99 ? -0.711 -10.292 -15.502 1.00 79.94 99 THR A O 1
ATOM 786 N N . PHE A 1 100 ? -0.302 -10.056 -13.316 1.00 69.31 100 PHE A N 1
ATOM 787 C CA . PHE A 1 100 ? -0.114 -11.488 -13.061 1.00 69.31 100 PHE A CA 1
ATOM 788 C C . PHE A 1 100 ? -0.970 -12.049 -11.932 1.00 69.31 100 PHE A C 1
ATOM 790 O O . PHE A 1 100 ? -0.672 -13.141 -11.446 1.00 69.31 100 PHE A O 1
ATOM 797 N N . SER A 1 101 ? -2.022 -11.338 -11.501 1.00 71.00 101 SER A N 1
ATOM 798 C CA . SER A 1 101 ? -2.778 -11.711 -10.291 1.00 71.00 101 SER A CA 1
ATOM 799 C C . SER A 1 101 ? -1.816 -12.055 -9.146 1.00 71.00 101 SER A C 1
ATOM 801 O O . SER A 1 101 ? -1.851 -13.145 -8.572 1.00 71.00 101 SER A O 1
ATOM 803 N N . ASP A 1 102 ? -0.853 -11.159 -8.914 1.00 78.62 102 ASP A N 1
ATOM 804 C CA . ASP A 1 102 ? 0.308 -11.454 -8.090 1.00 78.62 102 ASP A CA 1
ATOM 805 C C . ASP A 1 102 ? -0.122 -11.715 -6.641 1.00 78.62 102 ASP A C 1
ATOM 807 O O . ASP A 1 102 ? -0.516 -10.806 -5.910 1.00 78.62 102 ASP A O 1
ATOM 811 N N . SER A 1 103 ? -0.005 -12.973 -6.204 1.00 88.81 103 SER A N 1
ATOM 812 C CA . SER A 1 103 ? -0.341 -13.398 -4.837 1.00 88.81 103 SER A CA 1
ATOM 813 C C . SER A 1 103 ? 0.455 -12.669 -3.748 1.00 88.81 103 SER A C 1
ATOM 815 O O . SER A 1 103 ? 0.104 -12.737 -2.567 1.00 88.81 103 SER A O 1
ATOM 817 N N . ARG A 1 104 ? 1.536 -11.969 -4.121 1.00 93.81 104 ARG A N 1
ATOM 818 C CA . ARG A 1 104 ? 2.347 -11.186 -3.194 1.00 93.81 104 ARG A CA 1
ATOM 819 C C . ARG A 1 104 ? 1.655 -9.911 -2.732 1.00 93.81 104 ARG A C 1
ATOM 821 O O . ARG A 1 104 ? 2.006 -9.431 -1.648 1.00 93.81 104 ARG A O 1
ATOM 828 N N . LEU A 1 105 ? 0.734 -9.365 -3.530 1.00 95.25 105 LEU A N 1
ATOM 829 C CA . LEU A 1 105 ? -0.065 -8.192 -3.193 1.00 95.25 105 LEU A CA 1
ATOM 830 C C . LEU A 1 105 ? -1.387 -8.632 -2.555 1.00 95.25 105 LEU A C 1
ATOM 832 O O . LEU A 1 105 ? -2.120 -9.462 -3.081 1.00 95.25 105 LEU A O 1
ATOM 836 N N . SER A 1 106 ? -1.723 -8.046 -1.411 1.00 95.62 106 SER A N 1
ATOM 837 C CA . SER A 1 106 ? -2.992 -8.288 -0.730 1.00 95.62 106 SER A CA 1
ATOM 838 C C . SER A 1 106 ? -3.553 -6.990 -0.179 1.00 95.62 106 SER A C 1
ATOM 840 O O . SER A 1 106 ? -2.846 -6.237 0.493 1.00 95.62 106 SER A O 1
ATOM 842 N N . ILE A 1 107 ? -4.838 -6.753 -0.429 1.00 96.12 107 ILE A N 1
ATOM 843 C CA . ILE A 1 107 ? -5.578 -5.617 0.114 1.00 96.12 107 ILE A CA 1
ATOM 844 C C . ILE A 1 107 ? -6.664 -6.154 1.041 1.00 96.12 107 ILE A C 1
ATOM 846 O O . ILE A 1 107 ? -7.436 -7.035 0.669 1.00 96.12 107 ILE A O 1
ATOM 850 N N . LYS A 1 108 ? -6.713 -5.629 2.266 1.00 96.44 108 LYS A N 1
ATOM 851 C CA . LYS A 1 108 ? -7.707 -5.985 3.281 1.00 96.44 108 LYS A CA 1
ATOM 852 C C . LYS A 1 108 ? -8.440 -4.736 3.745 1.00 96.44 108 LYS A C 1
ATOM 854 O O . LYS A 1 108 ? -7.808 -3.808 4.243 1.00 96.44 108 LYS A O 1
ATOM 859 N N . GLN A 1 109 ? -9.760 -4.738 3.606 1.00 96.12 109 GLN A N 1
ATOM 860 C CA . GLN A 1 109 ? -10.628 -3.688 4.135 1.00 96.12 109 GLN A CA 1
ATOM 861 C C . GLN A 1 109 ? -11.007 -3.994 5.590 1.00 96.12 109 GLN A C 1
ATOM 863 O O . GLN A 1 109 ? -11.136 -5.154 5.983 1.00 96.12 109 GLN A O 1
ATOM 868 N N . SER A 1 110 ? -11.172 -2.949 6.391 1.00 95.12 110 SER A N 1
ATOM 869 C CA . SER A 1 110 ? -11.674 -2.990 7.764 1.00 95.12 110 SER A CA 1
ATOM 870 C C . SER A 1 110 ? -12.504 -1.732 8.017 1.00 95.12 110 SER A C 1
ATOM 872 O O . SER A 1 110 ? -12.315 -0.717 7.356 1.00 95.12 110 SER A O 1
ATOM 874 N N . ASP A 1 111 ? -13.364 -1.756 9.032 1.00 93.81 111 ASP A N 1
ATOM 875 C CA . ASP A 1 111 ? -14.263 -0.645 9.377 1.00 93.81 111 ASP A CA 1
ATOM 876 C C . ASP A 1 111 ? -13.547 0.683 9.669 1.00 93.81 111 ASP A C 1
ATOM 878 O O . ASP A 1 111 ? -14.156 1.747 9.642 1.00 93.81 111 ASP A O 1
ATOM 882 N N . LYS A 1 112 ? -12.253 0.641 10.007 1.00 94.19 112 LYS A N 1
ATOM 883 C CA . LYS A 1 112 ? -11.473 1.833 10.384 1.00 94.19 112 LYS A CA 1
ATOM 884 C C . LYS A 1 112 ? -10.339 2.165 9.425 1.00 94.19 112 LYS A C 1
ATOM 886 O O . LYS A 1 112 ? -9.800 3.273 9.492 1.00 94.19 112 LYS A O 1
ATOM 891 N N . TYR A 1 113 ? -9.921 1.211 8.606 1.00 95.44 113 TYR A N 1
ATOM 892 C CA . TYR A 1 113 ? -8.796 1.380 7.701 1.00 95.44 113 TYR A CA 1
ATOM 893 C C . TYR A 1 113 ? -8.809 0.320 6.606 1.00 95.44 113 TYR A C 1
ATOM 895 O O . TYR A 1 113 ? -9.309 -0.785 6.787 1.00 95.44 113 TYR A O 1
ATOM 903 N N . SER A 1 114 ? -8.112 0.617 5.523 1.00 97.38 114 SER A N 1
ATOM 904 C CA . SER A 1 114 ? -7.700 -0.351 4.522 1.00 97.38 114 SER A CA 1
ATOM 905 C C . SER A 1 114 ? -6.209 -0.613 4.633 1.00 97.38 114 SER A C 1
ATOM 907 O O . SER A 1 114 ? -5.433 0.297 4.942 1.00 97.38 114 SER A O 1
ATOM 909 N N . GLN A 1 115 ? -5.790 -1.851 4.405 1.00 97.50 115 GLN A N 1
ATOM 910 C CA . GLN A 1 115 ? -4.395 -2.258 4.480 1.00 97.50 115 GLN A CA 1
ATOM 911 C C . GLN A 1 115 ? -3.952 -2.904 3.171 1.00 97.50 115 GLN A C 1
ATOM 913 O O . GLN A 1 115 ? -4.484 -3.942 2.785 1.00 97.50 115 GLN A O 1
ATOM 918 N N . LEU A 1 116 ? -2.923 -2.330 2.550 1.00 97.19 116 LEU A N 1
ATOM 919 C CA . LEU A 1 116 ? -2.200 -2.910 1.425 1.00 97.19 116 LEU A CA 1
ATOM 920 C C . LEU A 1 116 ? -0.925 -3.573 1.946 1.00 97.19 116 LEU A C 1
ATOM 922 O O . LEU A 1 116 ? -0.143 -2.980 2.688 1.00 97.19 116 LEU A O 1
ATOM 926 N N . THR A 1 117 ? -0.718 -4.825 1.564 1.00 96.88 117 THR A N 1
ATOM 927 C CA . THR A 1 117 ? 0.445 -5.627 1.928 1.00 96.88 117 THR A CA 1
ATOM 928 C C . THR A 1 117 ? 1.122 -6.125 0.666 1.00 96.88 117 THR A C 1
ATOM 930 O O . THR A 1 117 ? 0.477 -6.794 -0.133 1.00 96.88 117 THR A O 1
ATOM 933 N N . LEU A 1 118 ? 2.416 -5.850 0.519 1.00 96.25 118 LEU A N 1
ATOM 934 C CA . LEU A 1 118 ? 3.239 -6.390 -0.557 1.00 96.25 118 LEU A CA 1
ATOM 935 C C . LEU A 1 118 ? 4.363 -7.234 0.044 1.00 96.25 118 LEU A C 1
ATOM 937 O O . LEU A 1 118 ? 5.208 -6.739 0.797 1.00 96.25 118 LEU A O 1
ATOM 941 N N . THR A 1 119 ? 4.351 -8.529 -0.250 1.00 95.94 119 THR A N 1
ATOM 942 C CA . THR A 1 119 ? 5.395 -9.463 0.183 1.00 95.94 119 THR A CA 1
ATOM 943 C C . THR A 1 119 ? 6.524 -9.514 -0.841 1.00 95.94 119 THR A C 1
ATOM 945 O O . THR A 1 119 ? 6.297 -9.433 -2.044 1.00 95.94 119 THR A O 1
ATOM 948 N N . SER A 1 120 ? 7.765 -9.607 -0.361 1.00 94.44 120 SER A N 1
ATOM 949 C CA . SER A 1 120 ? 8.960 -9.698 -1.211 1.00 94.44 120 SER A CA 1
ATOM 950 C C . SER A 1 120 ? 9.037 -8.645 -2.340 1.00 94.44 120 SER A C 1
ATOM 952 O O . SER A 1 120 ? 9.219 -9.032 -3.493 1.00 94.44 120 SER A O 1
ATOM 954 N N . PRO A 1 121 ? 8.879 -7.333 -2.057 1.00 94.69 121 PRO A N 1
ATOM 955 C CA . PRO A 1 121 ? 8.944 -6.282 -3.071 1.00 94.69 121 PRO A CA 1
ATOM 956 C C . PRO A 1 121 ? 10.323 -6.218 -3.738 1.00 94.69 121 PRO A C 1
ATOM 958 O O . PRO A 1 121 ? 11.355 -6.402 -3.090 1.00 94.69 121 PRO A O 1
ATOM 961 N N . SER A 1 122 ? 10.345 -5.915 -5.029 1.00 93.81 122 SER A N 1
ATOM 962 C CA . SER A 1 122 ? 11.543 -5.796 -5.860 1.00 93.81 122 SER A CA 1
ATOM 963 C C . SER A 1 122 ? 11.738 -4.362 -6.363 1.00 93.81 122 SER A C 1
ATOM 965 O O . SER A 1 122 ? 10.886 -3.498 -6.166 1.00 93.81 122 SER A O 1
ATOM 967 N N . ALA A 1 123 ? 12.851 -4.100 -7.053 1.00 94.62 123 ALA A N 1
ATOM 968 C CA . ALA A 1 123 ? 13.079 -2.801 -7.688 1.00 94.62 123 ALA A CA 1
ATOM 969 C C . ALA A 1 123 ? 11.995 -2.452 -8.729 1.00 94.62 123 ALA A C 1
ATOM 971 O O . ALA A 1 123 ? 11.673 -1.275 -8.880 1.00 94.62 123 ALA A O 1
ATOM 972 N N . ALA A 1 124 ? 11.399 -3.455 -9.387 1.00 93.19 124 ALA A N 1
ATOM 973 C CA . ALA A 1 124 ? 1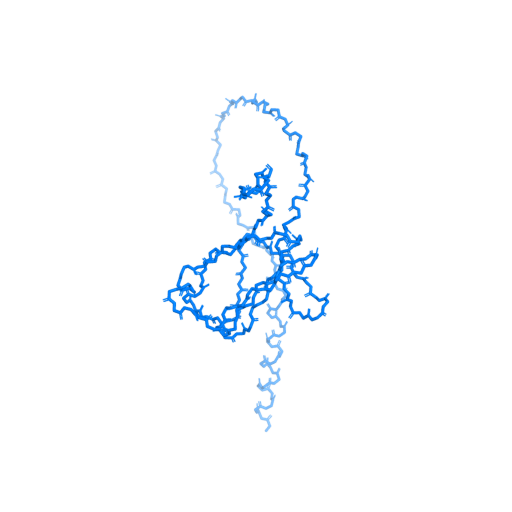0.312 -3.263 -10.348 1.00 93.19 124 ALA A CA 1
ATOM 974 C C . ALA A 1 124 ? 9.017 -2.755 -9.693 1.00 93.19 124 ALA A C 1
ATOM 976 O O . ALA A 1 124 ? 8.209 -2.120 -10.358 1.00 93.19 124 ALA A O 1
ATOM 977 N N . ASP A 1 125 ? 8.856 -2.969 -8.384 1.00 93.75 125 ASP A N 1
ATOM 978 C CA . ASP A 1 125 ? 7.690 -2.521 -7.616 1.00 93.75 125 ASP A CA 1
ATOM 979 C C . ASP A 1 125 ? 7.846 -1.059 -7.135 1.00 93.75 125 ASP A C 1
ATOM 981 O O . ASP A 1 125 ? 7.054 -0.563 -6.329 1.00 93.75 125 ASP A O 1
ATOM 985 N N . THR A 1 126 ? 8.885 -0.352 -7.594 1.00 95.56 126 THR A N 1
ATOM 986 C CA . THR A 1 126 ? 9.110 1.065 -7.284 1.00 95.56 126 THR A CA 1
ATOM 987 C C . THR A 1 126 ? 8.169 1.936 -8.106 1.00 95.56 126 THR A C 1
ATOM 989 O O . THR A 1 126 ? 8.196 1.917 -9.332 1.00 95.56 126 THR A O 1
ATOM 992 N N . GLY A 1 127 ? 7.381 2.769 -7.433 1.00 95.12 127 GLY A N 1
ATOM 993 C CA . GLY A 1 127 ? 6.489 3.717 -8.086 1.00 95.12 127 GLY A CA 1
ATOM 994 C C . GLY A 1 127 ? 5.571 4.406 -7.089 1.00 95.12 127 GLY A C 1
ATOM 995 O O . GLY A 1 127 ? 5.808 4.380 -5.879 1.00 95.12 127 GLY A O 1
ATOM 996 N N . SER A 1 128 ? 4.524 5.044 -7.602 1.00 95.31 128 SER A N 1
ATOM 997 C CA . SER A 1 128 ? 3.544 5.740 -6.774 1.00 95.31 128 SER A CA 1
ATOM 998 C C . SER A 1 128 ? 2.588 4.755 -6.113 1.00 95.31 128 SER A C 1
ATOM 1000 O O . SER A 1 128 ? 1.941 3.954 -6.781 1.00 95.31 128 SER A O 1
ATOM 1002 N N . TYR A 1 129 ? 2.469 4.878 -4.794 1.00 95.31 129 TYR A N 1
ATOM 1003 C CA . TYR A 1 129 ? 1.443 4.220 -3.996 1.00 95.31 129 TYR A CA 1
ATOM 1004 C C . TYR A 1 129 ? 0.563 5.302 -3.386 1.00 95.31 129 TYR A C 1
ATOM 1006 O O . TYR A 1 129 ? 1.064 6.214 -2.726 1.00 95.31 129 TYR A O 1
ATOM 1014 N N . SER A 1 130 ? -0.742 5.218 -3.607 1.00 94.56 130 SER A N 1
ATOM 1015 C CA . SER A 1 130 ? -1.707 6.162 -3.051 1.00 94.56 130 SER A CA 1
ATOM 1016 C C . SER A 1 130 ? -3.016 5.467 -2.713 1.00 94.56 130 SER A C 1
ATOM 1018 O O . SER A 1 130 ? -3.285 4.346 -3.147 1.00 94.56 130 SER A O 1
ATOM 1020 N N . CYS A 1 131 ? -3.831 6.141 -1.918 1.00 95.19 131 CYS A N 1
ATOM 1021 C CA . CYS A 1 131 ? -5.164 5.691 -1.570 1.00 95.19 131 CYS A CA 1
ATOM 1022 C C . CYS A 1 131 ? -6.100 6.895 -1.503 1.00 95.19 131 CYS A C 1
ATOM 1024 O O . CYS A 1 131 ? -5.644 8.038 -1.457 1.00 95.19 131 CYS A O 1
ATOM 1026 N N . TRP A 1 132 ? -7.398 6.635 -1.515 1.00 94.75 132 TRP A N 1
ATOM 1027 C CA . TRP A 1 132 ? -8.423 7.666 -1.430 1.00 94.75 132 TRP A CA 1
ATOM 1028 C C . TRP A 1 132 ? -9.690 7.099 -0.815 1.00 94.75 132 TRP A C 1
ATOM 1030 O O . TRP A 1 132 ? -9.930 5.891 -0.886 1.00 94.75 132 TRP A O 1
ATOM 1040 N N . VAL A 1 133 ? -10.507 7.975 -0.240 1.00 93.88 133 VAL A N 1
ATOM 1041 C CA . VAL A 1 133 ? -11.851 7.612 0.200 1.00 93.88 133 VAL A CA 1
ATOM 1042 C C . VAL A 1 133 ? -12.741 7.439 -1.028 1.00 93.88 133 VAL A C 1
ATOM 1044 O O . VAL A 1 133 ? -12.659 8.205 -1.985 1.00 93.88 133 VAL A O 1
ATOM 1047 N N . ILE A 1 134 ? -13.553 6.388 -1.026 1.00 93.88 134 ILE A N 1
ATOM 1048 C CA . ILE A 1 134 ? -14.599 6.160 -2.018 1.00 93.88 134 ILE A CA 1
ATOM 1049 C C . ILE A 1 134 ? -15.917 6.602 -1.394 1.00 93.88 134 ILE A C 1
ATOM 1051 O O . ILE A 1 134 ? -16.297 6.107 -0.331 1.00 93.88 134 ILE A O 1
ATOM 1055 N N . VAL A 1 135 ? -16.610 7.504 -2.079 1.00 92.25 135 VAL A N 1
ATOM 1056 C CA . VAL A 1 135 ? -17.943 7.977 -1.706 1.00 92.25 135 VAL A CA 1
ATOM 1057 C C . VAL A 1 135 ? -18.923 7.451 -2.742 1.00 92.25 135 VAL A C 1
ATOM 1059 O O . VAL A 1 135 ? -18.682 7.592 -3.941 1.00 92.25 135 VAL A O 1
ATOM 1062 N N . CYS A 1 136 ? -20.001 6.817 -2.284 1.00 91.88 136 CYS A N 1
ATOM 1063 C CA . CYS A 1 136 ? -21.035 6.280 -3.160 1.00 91.88 136 CYS A CA 1
ATOM 1064 C C . CYS A 1 136 ? -22.351 7.028 -2.951 1.00 91.88 136 CYS A C 1
ATOM 1066 O O . CYS A 1 136 ? -22.782 7.203 -1.810 1.00 91.88 136 CYS A O 1
ATOM 1068 N N . ASP A 1 137 ? -22.979 7.425 -4.053 1.00 91.12 137 ASP A N 1
ATOM 1069 C CA . ASP A 1 137 ? -24.351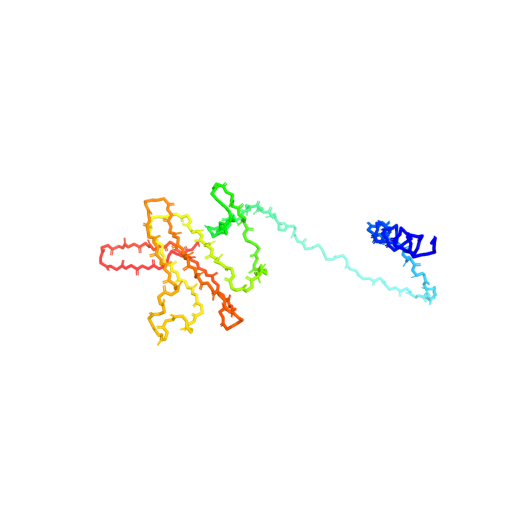 7.918 -4.105 1.00 91.12 137 ASP A CA 1
ATOM 1070 C C . ASP A 1 137 ? -25.209 6.871 -4.828 1.00 91.12 137 ASP A C 1
ATOM 1072 O O . ASP A 1 137 ? -25.141 6.684 -6.046 1.00 91.12 137 ASP A O 1
ATOM 1076 N N . GLY A 1 138 ? -25.938 6.073 -4.045 1.00 90.88 138 GLY A N 1
ATOM 1077 C CA . GLY A 1 138 ? -26.620 4.884 -4.548 1.00 90.88 138 GLY A CA 1
ATOM 1078 C C . GLY A 1 138 ? -25.640 3.858 -5.129 1.00 90.88 138 GLY A C 1
ATOM 1079 O O . GLY A 1 138 ? -24.829 3.284 -4.402 1.00 90.88 138 GLY A O 1
ATOM 1080 N N . ALA A 1 139 ? -25.752 3.593 -6.433 1.00 90.81 139 ALA A N 1
ATOM 1081 C CA . ALA A 1 139 ? -24.909 2.632 -7.151 1.00 90.81 139 ALA A CA 1
ATOM 1082 C C . ALA A 1 139 ? -23.635 3.258 -7.745 1.00 90.81 139 ALA A C 1
ATOM 1084 O O . ALA A 1 139 ? -22.730 2.529 -8.154 1.00 90.81 139 ALA A O 1
ATOM 1085 N N . GLU A 1 140 ? -23.556 4.586 -7.813 1.00 92.19 140 GLU A N 1
ATOM 1086 C CA . GLU A 1 140 ? -22.409 5.280 -8.386 1.00 92.19 140 GLU A CA 1
ATOM 1087 C C . GLU A 1 140 ? -21.395 5.591 -7.291 1.00 92.19 140 GLU A C 1
ATOM 1089 O O . GLU A 1 140 ? -21.716 6.228 -6.291 1.00 92.19 140 GLU A O 1
ATOM 1094 N N . CYS A 1 141 ? -20.154 5.146 -7.475 1.00 93.25 141 CYS A N 1
ATOM 1095 C CA . CYS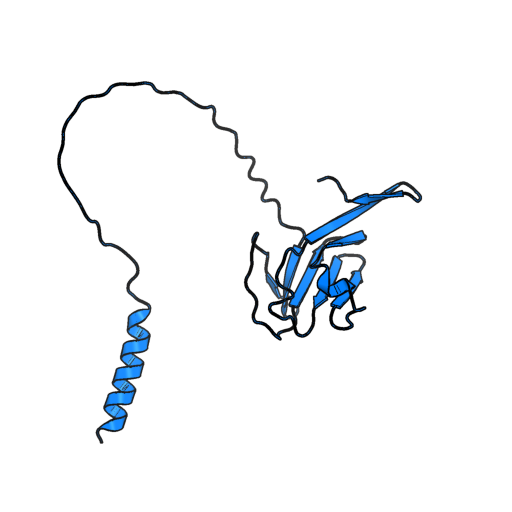 A 1 141 ? -19.065 5.384 -6.536 1.00 93.25 141 CYS A CA 1
ATOM 1096 C C . CYS A 1 141 ? -17.965 6.199 -7.206 1.00 93.25 141 CYS A C 1
ATOM 1098 O O . CYS A 1 141 ? -17.538 5.894 -8.320 1.00 93.25 141 CYS A O 1
ATOM 1100 N N . GLN A 1 142 ? -17.461 7.203 -6.498 1.00 91.94 142 GLN A N 1
ATOM 1101 C CA . GLN A 1 142 ? -16.401 8.079 -6.977 1.00 91.94 142 GLN A CA 1
ATOM 1102 C C . GLN A 1 142 ? -15.283 8.222 -5.947 1.00 91.94 142 GLN A C 1
ATOM 1104 O O . GLN A 1 142 ? -15.460 7.981 -4.751 1.00 91.94 142 GLN A O 1
ATOM 1109 N N . ARG A 1 143 ? -14.099 8.598 -6.437 1.00 92.56 143 ARG A N 1
ATOM 1110 C CA . ARG A 1 143 ? -13.004 9.051 -5.581 1.00 92.56 143 ARG A CA 1
ATOM 1111 C C . ARG A 1 143 ? -13.424 10.373 -4.945 1.00 92.56 143 ARG A C 1
ATOM 1113 O O . ARG A 1 143 ? -13.815 11.283 -5.671 1.00 92.56 143 ARG A O 1
ATOM 1120 N N . ASP A 1 144 ? -13.314 10.453 -3.625 1.00 87.25 144 ASP A N 1
ATOM 1121 C CA . ASP A 1 144 ? -13.508 11.691 -2.879 1.00 87.25 144 ASP A CA 1
ATOM 1122 C C . ASP A 1 144 ? -12.594 12.780 -3.452 1.00 87.25 144 ASP A C 1
ATOM 1124 O O . ASP A 1 144 ? -11.400 12.549 -3.678 1.00 87.25 144 ASP A O 1
ATOM 1128 N N . GLN A 1 145 ? -13.183 13.926 -3.777 1.00 77.44 145 GLN A N 1
ATOM 1129 C CA . GLN A 1 145 ? -12.450 15.098 -4.236 1.00 77.44 145 GLN A CA 1
ATOM 1130 C C . GLN A 1 145 ? -12.197 15.936 -2.984 1.00 77.44 145 GLN A C 1
ATOM 1132 O O . GLN A 1 145 ? -13.136 16.549 -2.487 1.00 77.44 145 GLN A O 1
ATOM 1137 N N . ASP A 1 146 ? -10.972 15.852 -2.453 1.00 60.03 146 ASP A N 1
ATOM 1138 C CA . ASP A 1 146 ? -10.517 16.533 -1.224 1.00 60.03 146 ASP A CA 1
ATOM 1139 C C . ASP A 1 146 ? -11.031 17.983 -1.067 1.00 60.03 146 ASP A C 1
ATOM 1141 O O . ASP A 1 146 ? -10.954 18.761 -2.051 1.00 60.03 146 ASP A O 1
#

Foldseek 3Di:
DPPVVVVVVVVVVVVVVVPDDDDDDDDDDDDDDDDDDDDDDDDDPPCPPPPPQAQKWWDPDVVDIHRDDQDDDDDAQAKTKMKGFAQAKDKDFDCVCVPPVNPQWDWDGDHTIIMIIGGRHDPSRDDDIGMFHWDDDVPDIDGDDD

Organism: Nothobranchius kadleci (NCBI:txid1051664)

pLDDT: mean 75.99, std 23.02, range [29.64, 97.5]